Protein AF-A0A959WGA8-F1 (afdb_monomer_lite)

pLDDT: mean 94.77, std 5.95, range [69.62, 98.69]

Sequence (114 aa):
AETLVNLMEPYAGEWIITGPAGSAIGPVDMHLGEICLMLGRDREAATWLERSLDTCEAMGARPYLAHSRMHLALALKRLGDPEPERSEELMSSGRDIAEELEMQMLLNRIKRWS

Radius of gyration: 13.42 Å; chains: 1; bounding box: 32×25×43 Å

Foldseek 3Di:
DVVVLVVLVVQAVHWDFDDPVGDTPAGSLLVNLVVCVVVVVLVSSLVSLVSSCVSCVVVVVLLSNLSSLLSNLLSCVSVVHPCNVSSVCSNVVSVVSCVVVVVVVSVVVSVVSD

Structure (mmCIF, N/CA/C/O backbone):
data_AF-A0A959WGA8-F1
#
_entry.id   AF-A0A959WGA8-F1
#
loop_
_atom_site.group_PDB
_atom_site.id
_atom_site.type_symbol
_atom_site.label_atom_id
_atom_site.label_alt_id
_atom_site.label_comp_id
_atom_site.label_asym_id
_atom_site.label_entity_id
_atom_site.label_seq_id
_atom_site.pdbx_PDB_ins_code
_atom_site.Cartn_x
_atom_site.Cartn_y
_atom_site.Cartn_z
_atom_site.occupancy
_atom_site.B_iso_or_equiv
_atom_site.auth_seq_id
_atom_site.auth_comp_id
_atom_site.auth_asym_id
_atom_site.auth_atom_id
_atom_site.pdbx_PDB_model_num
ATOM 1 N N . ALA A 1 1 ? -16.748 5.433 -8.082 1.00 77.38 1 ALA A N 1
ATOM 2 C CA . ALA A 1 1 ? -15.597 4.678 -7.545 1.00 77.38 1 ALA A CA 1
ATOM 3 C C . ALA A 1 1 ? -15.928 3.193 -7.380 1.00 77.38 1 ALA A C 1
ATOM 5 O O . ALA A 1 1 ? -15.118 2.386 -7.798 1.00 77.38 1 ALA A O 1
ATOM 6 N N . GLU A 1 2 ? -17.118 2.809 -6.904 1.00 87.62 2 GLU A N 1
ATOM 7 C CA . GLU A 1 2 ? -17.523 1.387 -6.829 1.00 87.62 2 GLU A CA 1
ATOM 8 C C . GLU A 1 2 ? -17.433 0.633 -8.164 1.00 87.62 2 GLU A C 1
ATOM 10 O O . GLU A 1 2 ? -16.846 -0.440 -8.221 1.00 87.62 2 GLU A O 1
ATOM 15 N N . THR A 1 3 ? -17.917 1.221 -9.264 1.00 94.25 3 THR A N 1
ATOM 16 C CA . THR A 1 3 ? -17.798 0.618 -10.605 1.00 94.25 3 THR A CA 1
ATOM 17 C C . THR A 1 3 ? -16.348 0.315 -10.989 1.00 94.25 3 THR A C 1
ATOM 19 O O . THR A 1 3 ? -16.097 -0.660 -11.687 1.00 94.25 3 THR A O 1
ATOM 22 N N . LEU A 1 4 ? -15.392 1.130 -10.530 1.00 92.31 4 LEU A N 1
ATOM 23 C CA . LEU A 1 4 ? -13.976 0.940 -10.841 1.00 92.31 4 LEU A CA 1
ATOM 24 C C . LEU A 1 4 ? -13.410 -0.300 -10.139 1.00 92.31 4 LEU A C 1
ATOM 26 O O . LEU A 1 4 ? -12.637 -1.019 -10.755 1.00 92.31 4 LEU A O 1
ATOM 30 N N . VAL A 1 5 ? -13.848 -0.588 -8.908 1.00 94.81 5 VAL A N 1
ATOM 31 C CA . VAL A 1 5 ? -13.462 -1.813 -8.186 1.00 94.81 5 VAL A CA 1
ATOM 32 C C . VAL A 1 5 ? -13.876 -3.044 -8.992 1.00 94.81 5 VAL A C 1
ATOM 34 O O . VAL A 1 5 ? -13.023 -3.837 -9.373 1.00 94.81 5 VAL A O 1
ATOM 37 N N . ASN A 1 6 ? -15.151 -3.130 -9.381 1.00 95.31 6 ASN A N 1
ATOM 38 C CA . ASN A 1 6 ? -15.672 -4.277 -10.136 1.00 95.31 6 ASN A CA 1
ATOM 39 C C . ASN A 1 6 ? -14.990 -4.460 -11.503 1.00 95.31 6 ASN A C 1
ATOM 41 O O . ASN A 1 6 ? -14.869 -5.578 -11.993 1.00 95.31 6 ASN A O 1
ATOM 45 N N . LEU A 1 7 ? -14.571 -3.365 -12.145 1.00 96.50 7 LEU A N 1
ATOM 46 C CA . LEU A 1 7 ? -13.864 -3.421 -13.427 1.00 96.50 7 LEU A CA 1
ATOM 47 C C . LEU A 1 7 ? -12.400 -3.853 -13.281 1.00 96.50 7 LEU A C 1
ATOM 49 O O . LEU A 1 7 ? -11.838 -4.388 -14.234 1.00 96.50 7 LEU A O 1
ATOM 53 N N . MET A 1 8 ? -11.783 -3.605 -12.125 1.00 96.94 8 MET A N 1
ATOM 54 C CA . MET A 1 8 ? -10.377 -3.918 -11.863 1.00 96.94 8 MET A CA 1
ATOM 55 C C . MET A 1 8 ? -10.182 -5.292 -11.218 1.00 96.94 8 MET A C 1
ATOM 57 O O . MET A 1 8 ? -9.163 -5.923 -11.474 1.00 96.94 8 MET A O 1
ATOM 61 N N . GLU A 1 9 ? -11.150 -5.783 -10.441 1.00 95.69 9 GLU A N 1
ATOM 62 C CA . GLU A 1 9 ? -11.098 -7.095 -9.775 1.00 95.69 9 GLU A CA 1
ATOM 63 C C . GLU A 1 9 ? -10.704 -8.272 -10.689 1.00 95.69 9 GLU A C 1
ATOM 65 O O . GLU A 1 9 ? -9.879 -9.081 -10.260 1.00 95.69 9 GLU A O 1
ATOM 70 N N . PRO A 1 10 ? -11.189 -8.384 -11.947 1.00 97.88 10 PRO A N 1
ATOM 71 C CA . PRO A 1 10 ? -10.770 -9.458 -12.852 1.00 97.88 10 PRO A CA 1
ATOM 72 C C . PRO A 1 10 ? -9.273 -9.466 -13.191 1.00 97.88 10 PRO A C 1
ATOM 74 O O . PRO A 1 10 ? -8.784 -10.461 -13.717 1.00 97.88 10 PRO A O 1
ATOM 77 N N . TYR A 1 11 ? -8.564 -8.370 -12.915 1.00 97.12 11 TYR A N 1
ATOM 78 C CA . TYR A 1 11 ? -7.132 -8.198 -13.159 1.00 97.12 11 TYR A CA 1
ATOM 79 C C . TYR A 1 11 ? -6.310 -8.221 -11.861 1.00 97.12 11 TYR A C 1
ATOM 81 O O . TYR A 1 11 ? -5.155 -7.803 -11.860 1.00 97.12 11 TYR A O 1
ATOM 89 N N . ALA A 1 12 ? -6.884 -8.663 -10.739 1.00 96.50 12 ALA A N 1
ATOM 90 C CA . ALA A 1 12 ? -6.123 -8.869 -9.509 1.00 96.50 12 ALA A CA 1
ATOM 91 C C . ALA A 1 12 ? -4.917 -9.798 -9.745 1.00 96.50 12 ALA A C 1
ATOM 93 O O . ALA A 1 12 ? -5.028 -10.801 -10.450 1.00 96.50 12 ALA A O 1
ATOM 94 N N . GLY A 1 13 ? -3.770 -9.468 -9.149 1.00 95.56 13 GLY A N 1
ATOM 95 C CA . GLY A 1 13 ? -2.487 -10.133 -9.382 1.00 95.56 13 GLY A CA 1
ATOM 96 C C . GLY A 1 13 ? -1.711 -9.625 -10.603 1.00 95.56 13 GLY A C 1
ATOM 97 O O . GLY A 1 13 ? -0.526 -9.931 -10.732 1.00 95.56 13 GLY A O 1
ATOM 98 N N . GLU A 1 14 ? -2.327 -8.827 -11.479 1.00 96.81 14 GLU A N 1
ATOM 99 C CA . GLU A 1 14 ? -1.662 -8.261 -12.656 1.00 96.81 14 GLU A CA 1
ATOM 100 C C . GLU A 1 14 ? -1.005 -6.904 -12.365 1.00 96.81 14 GLU A C 1
ATOM 102 O O . GLU A 1 14 ? -1.331 -6.195 -11.408 1.00 96.81 14 GLU A O 1
ATOM 107 N N . TRP A 1 15 ? -0.090 -6.501 -13.247 1.00 96.38 15 TRP A N 1
ATOM 108 C CA . TRP A 1 15 ? 0.553 -5.187 -13.216 1.00 96.38 15 TRP A CA 1
ATOM 109 C C . TRP A 1 15 ? -0.070 -4.235 -14.234 1.00 96.38 15 TRP A C 1
ATOM 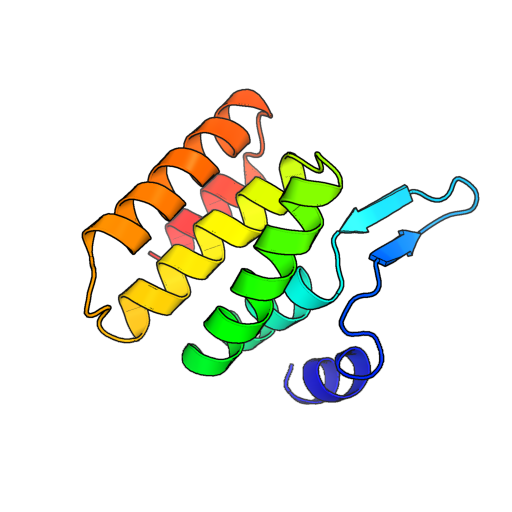111 O O . TRP A 1 15 ? -0.266 -4.588 -15.397 1.00 96.38 15 TRP A O 1
ATOM 121 N N . ILE A 1 16 ? -0.328 -2.987 -13.828 1.00 95.12 16 ILE A N 1
ATOM 122 C CA . ILE A 1 16 ? -0.786 -1.955 -14.762 1.00 95.12 16 ILE A CA 1
ATOM 123 C C . ILE A 1 16 ? 0.414 -1.458 -15.562 1.00 95.12 16 ILE A C 1
ATOM 125 O O . ILE A 1 16 ? 1.288 -0.783 -15.020 1.00 95.12 16 ILE A O 1
ATOM 129 N N . ILE A 1 17 ? 0.432 -1.760 -16.859 1.00 93.38 17 ILE A N 1
ATOM 130 C CA . ILE A 1 17 ? 1.485 -1.355 -17.793 1.00 93.38 17 ILE A CA 1
ATOM 131 C C . ILE A 1 17 ? 0.978 -0.241 -18.708 1.00 93.38 17 ILE A C 1
ATOM 133 O O . ILE A 1 17 ? -0.121 -0.313 -19.257 1.00 93.38 17 ILE A O 1
ATOM 137 N N . THR A 1 18 ? 1.793 0.793 -18.902 1.00 88.50 18 THR A N 1
ATOM 138 C CA . THR A 1 18 ? 1.473 1.944 -19.748 1.00 88.50 18 THR A CA 1
ATOM 139 C C . THR A 1 18 ? 2.594 2.280 -20.721 1.00 88.50 18 THR A C 1
ATOM 141 O O . THR A 1 18 ? 3.782 2.123 -20.435 1.00 88.50 18 THR A O 1
ATOM 144 N N . GLY A 1 19 ? 2.189 2.787 -21.886 1.00 80.44 19 GLY A N 1
ATOM 145 C CA . GLY A 1 19 ? 3.094 3.268 -22.921 1.00 80.44 19 GLY A CA 1
ATOM 146 C C . GLY A 1 19 ? 3.862 2.160 -23.661 1.00 80.44 19 GLY A C 1
ATOM 147 O O . GLY A 1 19 ? 3.920 1.010 -23.227 1.00 80.44 19 GLY A O 1
ATOM 148 N N . PRO A 1 20 ? 4.484 2.506 -24.799 1.00 73.62 20 PRO A N 1
ATOM 149 C CA . PRO A 1 20 ? 5.179 1.543 -25.655 1.00 73.62 20 PRO A CA 1
ATOM 150 C C . PRO A 1 20 ? 6.454 0.952 -25.026 1.00 73.62 20 PRO A C 1
ATOM 152 O O . PRO A 1 20 ? 6.970 -0.037 -25.534 1.00 73.62 20 PRO A O 1
ATOM 155 N N . ALA A 1 21 ? 6.954 1.533 -23.929 1.00 74.50 21 ALA A N 1
ATOM 156 C CA . ALA A 1 21 ? 8.155 1.080 -23.222 1.00 74.50 21 ALA A CA 1
ATOM 157 C C . ALA A 1 21 ? 7.866 0.179 -22.004 1.00 74.50 21 ALA A C 1
ATOM 159 O O . ALA A 1 21 ? 8.795 -0.186 -21.290 1.00 74.50 21 ALA A O 1
ATOM 160 N N . GLY A 1 22 ? 6.601 -0.171 -21.743 1.00 77.56 22 GLY A N 1
ATOM 161 C CA . GLY A 1 22 ? 6.253 -1.070 -20.642 1.00 77.56 22 GLY A CA 1
ATOM 162 C C . GLY A 1 22 ? 6.369 -0.437 -19.251 1.00 77.56 22 GLY A C 1
ATOM 163 O O . GLY A 1 22 ? 6.701 -1.121 -18.287 1.00 77.56 22 GLY A O 1
ATOM 164 N N . SER A 1 23 ? 6.116 0.869 -19.124 1.00 85.12 23 SER A N 1
ATOM 165 C CA . SER A 1 23 ? 6.186 1.560 -17.835 1.00 85.12 23 SER A CA 1
ATOM 166 C C . SER A 1 23 ? 5.056 1.098 -16.919 1.00 85.12 23 SER A C 1
ATOM 168 O O . SER A 1 23 ? 3.883 1.374 -17.175 1.00 85.12 23 SER A O 1
ATOM 170 N N . ALA A 1 24 ? 5.408 0.401 -15.843 1.00 90.12 24 ALA A N 1
ATOM 171 C CA . ALA A 1 24 ? 4.447 -0.033 -14.842 1.00 90.12 24 ALA A CA 1
ATOM 172 C C . ALA A 1 24 ? 4.019 1.128 -13.934 1.00 90.12 24 ALA A C 1
ATOM 174 O O . ALA A 1 24 ? 4.862 1.939 -13.555 1.00 90.12 24 ALA A O 1
ATOM 175 N N . ILE A 1 25 ? 2.743 1.158 -13.534 1.00 92.75 25 ILE A N 1
ATOM 176 C CA . ILE A 1 25 ? 2.176 2.084 -12.529 1.00 92.75 25 ILE A CA 1
ATOM 177 C C . ILE A 1 25 ? 1.734 1.306 -11.268 1.00 92.75 25 ILE A C 1
ATOM 179 O O . ILE A 1 25 ? 0.834 1.711 -10.537 1.00 92.75 25 ILE A O 1
ATOM 183 N N . GLY A 1 26 ? 2.366 0.161 -11.009 1.00 95.56 26 GLY A N 1
ATOM 184 C CA . GLY A 1 26 ? 2.104 -0.685 -9.843 1.00 95.56 26 GLY A CA 1
ATOM 185 C C . GLY A 1 26 ? 1.112 -1.823 -10.104 1.00 95.56 26 GLY A C 1
ATOM 186 O O . GLY A 1 26 ? 0.509 -1.891 -11.183 1.00 95.56 26 GLY A O 1
ATOM 187 N N . PRO A 1 27 ? 0.966 -2.739 -9.134 1.00 97.69 27 PRO A N 1
ATOM 188 C CA . PRO A 1 27 ? 0.046 -3.863 -9.239 1.00 97.69 27 PRO A CA 1
ATOM 189 C C . PRO A 1 27 ? -1.405 -3.393 -9.110 1.00 97.69 27 PRO A C 1
ATOM 191 O O . PRO A 1 27 ? -1.702 -2.403 -8.435 1.00 97.69 27 PRO A O 1
ATOM 194 N N . VAL A 1 28 ? -2.324 -4.115 -9.745 1.00 98.12 28 VAL A N 1
ATOM 195 C CA . VAL A 1 28 ? -3.765 -3.834 -9.684 1.00 98.12 28 VAL A CA 1
ATOM 196 C C . VAL A 1 28 ? -4.272 -3.871 -8.239 1.00 98.12 28 VAL A C 1
ATOM 198 O O . VAL A 1 28 ? -5.065 -3.010 -7.855 1.00 98.12 28 VAL A O 1
ATOM 201 N N . ASP A 1 29 ? -3.759 -4.789 -7.416 1.00 98.50 29 ASP A N 1
ATOM 202 C CA . ASP A 1 29 ? -4.118 -4.927 -6.001 1.00 98.50 29 ASP A CA 1
ATOM 203 C C . ASP A 1 29 ? -3.829 -3.654 -5.184 1.00 98.50 29 ASP A C 1
ATOM 205 O O . ASP A 1 29 ? -4.633 -3.274 -4.333 1.00 98.50 29 ASP A O 1
ATOM 209 N N . MET A 1 30 ? -2.745 -2.925 -5.488 1.00 98.44 30 MET A N 1
ATOM 210 C CA . MET A 1 30 ? -2.446 -1.637 -4.843 1.00 98.44 30 MET A CA 1
ATOM 211 C C . MET A 1 30 ? -3.585 -0.641 -5.071 1.00 98.44 30 MET A C 1
ATOM 213 O O . MET A 1 30 ? -4.092 -0.026 -4.134 1.00 98.44 30 MET A O 1
ATOM 217 N N . HIS A 1 31 ? -4.008 -0.499 -6.330 1.00 97.69 31 HIS A N 1
ATOM 218 C CA . HIS A 1 31 ? -5.047 0.450 -6.727 1.00 97.69 31 HIS A CA 1
ATOM 219 C C . HIS A 1 31 ? -6.422 0.039 -6.202 1.00 97.69 31 HIS A C 1
ATOM 221 O O . HIS A 1 31 ? -7.158 0.894 -5.714 1.00 97.69 31 HIS A O 1
ATOM 227 N N . LEU A 1 32 ? -6.757 -1.257 -6.239 1.00 98.44 32 LEU A N 1
ATOM 228 C CA . LEU A 1 32 ? -7.965 -1.794 -5.602 1.00 98.44 32 LEU A CA 1
ATOM 229 C C . LEU A 1 32 ? -7.997 -1.440 -4.110 1.00 98.44 32 LEU A C 1
ATOM 231 O O . LEU A 1 32 ? -9.006 -0.941 -3.613 1.00 98.44 32 LEU A O 1
ATOM 235 N N . GLY A 1 33 ? -6.868 -1.613 -3.421 1.00 98.06 33 GLY A N 1
ATOM 236 C CA . GLY A 1 33 ? -6.676 -1.217 -2.032 1.00 98.06 33 GLY A CA 1
ATOM 237 C C . GLY A 1 33 ? -6.929 0.268 -1.769 1.00 98.06 33 GLY A C 1
ATOM 238 O O . GLY A 1 33 ? -7.741 0.626 -0.914 1.00 98.06 33 GLY A O 1
ATOM 239 N N . GLU A 1 34 ? -6.275 1.142 -2.537 1.00 96.94 34 GLU A N 1
ATOM 240 C CA . GLU A 1 34 ? -6.436 2.597 -2.431 1.00 96.94 34 GLU A CA 1
ATOM 241 C C . GLU A 1 34 ? -7.883 3.044 -2.706 1.00 96.94 34 GLU A C 1
ATOM 243 O O . GLU A 1 34 ? -8.420 3.901 -1.999 1.00 96.94 34 GLU A O 1
ATOM 248 N N . ILE A 1 35 ? -8.551 2.449 -3.700 1.00 97.06 35 ILE A N 1
ATOM 249 C CA . ILE A 1 35 ? -9.951 2.758 -4.021 1.00 97.06 35 ILE A CA 1
ATOM 250 C C . ILE A 1 35 ? -10.882 2.286 -2.902 1.00 97.06 35 ILE A C 1
ATOM 252 O O . ILE A 1 35 ? -11.774 3.036 -2.501 1.00 97.06 35 ILE A O 1
ATOM 256 N N . CYS A 1 36 ? -10.669 1.086 -2.361 1.00 97.69 36 CYS A N 1
ATOM 257 C CA . CYS A 1 36 ? -11.442 0.581 -1.230 1.00 97.69 36 CYS A CA 1
ATOM 258 C C . CYS A 1 36 ? -11.274 1.463 0.019 1.00 97.69 36 CYS A C 1
ATOM 260 O O . CYS A 1 36 ? -12.274 1.759 0.672 1.00 97.69 36 CYS A O 1
ATOM 262 N N . LEU A 1 37 ? -10.070 1.979 0.300 1.00 95.75 37 LEU A N 1
ATOM 263 C CA . LEU A 1 37 ? -9.842 2.963 1.372 1.00 95.75 37 LEU A CA 1
ATOM 264 C C . LEU A 1 37 ? -10.624 4.261 1.164 1.00 95.75 37 LEU A C 1
ATOM 266 O O . LEU A 1 37 ? -11.184 4.807 2.118 1.00 95.75 37 LEU A O 1
ATOM 270 N N . MET A 1 38 ? -10.670 4.768 -0.072 1.00 94.69 38 MET A N 1
ATOM 271 C CA . MET A 1 38 ? -11.463 5.958 -0.400 1.00 94.69 38 MET A CA 1
ATOM 272 C C . MET A 1 38 ? -12.967 5.721 -0.221 1.00 94.69 38 MET A C 1
ATOM 274 O O . MET A 1 38 ? -13.697 6.654 0.102 1.00 94.69 38 MET A O 1
ATOM 278 N N . LEU A 1 39 ? -13.426 4.485 -0.423 1.00 95.69 39 LEU A N 1
ATOM 279 C CA . LEU A 1 39 ? -14.819 4.073 -0.249 1.00 95.69 39 LEU A CA 1
ATOM 280 C C . LEU A 1 39 ? -15.179 3.705 1.203 1.00 95.69 39 LEU A C 1
ATOM 282 O O . LEU A 1 39 ? -16.338 3.398 1.466 1.00 95.69 39 LEU A O 1
ATOM 286 N N . GLY A 1 40 ? -14.218 3.696 2.134 1.00 95.62 40 GLY A N 1
ATOM 287 C CA . GLY A 1 40 ? -14.430 3.226 3.511 1.00 95.62 40 GLY A CA 1
ATOM 288 C C . GLY A 1 40 ? -14.602 1.706 3.635 1.00 95.62 40 GLY A C 1
ATOM 289 O O . GLY A 1 40 ? -15.065 1.209 4.658 1.00 95.62 40 GLY A O 1
ATOM 290 N N . ARG A 1 41 ? -14.232 0.939 2.602 1.00 96.81 41 ARG A N 1
ATOM 291 C CA . ARG A 1 41 ? -14.234 -0.535 2.594 1.00 96.81 41 ARG A CA 1
ATOM 292 C C . ARG A 1 41 ? -12.927 -1.055 3.196 1.00 96.81 41 ARG A C 1
ATOM 294 O O . ARG A 1 41 ? -12.186 -1.793 2.551 1.00 96.81 41 ARG A O 1
ATOM 301 N N . ASP A 1 42 ? -12.619 -0.640 4.424 1.00 96.94 42 ASP A N 1
ATOM 302 C CA . ASP A 1 42 ? -11.273 -0.771 5.004 1.00 96.94 42 ASP A CA 1
ATOM 303 C C . ASP A 1 42 ? -10.801 -2.237 5.123 1.00 96.94 42 ASP A C 1
ATOM 305 O O . ASP A 1 42 ? -9.630 -2.535 4.902 1.00 96.94 42 ASP A O 1
ATOM 309 N N . ARG A 1 43 ? -11.711 -3.192 5.371 1.00 97.69 43 ARG A N 1
ATOM 310 C CA . ARG A 1 43 ? -11.377 -4.634 5.406 1.00 97.69 43 ARG A CA 1
ATOM 311 C C . ARG A 1 43 ? -10.947 -5.173 4.044 1.00 97.69 43 ARG A C 1
ATOM 313 O O . ARG A 1 43 ? -10.007 -5.961 3.946 1.00 97.69 43 ARG A O 1
ATOM 320 N N . GLU A 1 44 ? -11.652 -4.768 2.997 1.00 98.00 44 GLU A N 1
ATOM 321 C CA . GLU A 1 44 ? -11.322 -5.179 1.635 1.00 98.00 44 GLU A CA 1
ATOM 322 C C . GLU A 1 44 ? -10.048 -4.489 1.169 1.00 98.00 44 GLU A C 1
ATOM 324 O O . GLU A 1 44 ? -9.193 -5.134 0.572 1.00 98.00 44 GLU A O 1
ATOM 329 N N . ALA A 1 45 ? -9.874 -3.213 1.523 1.00 98.25 45 ALA A N 1
ATOM 330 C CA . ALA A 1 45 ? -8.625 -2.510 1.292 1.00 98.25 45 ALA A CA 1
ATOM 331 C C . ALA A 1 45 ? -7.431 -3.247 1.900 1.00 98.25 45 ALA A C 1
ATOM 333 O O . ALA A 1 45 ? -6.461 -3.487 1.190 1.00 98.25 45 ALA A O 1
ATOM 334 N N . ALA A 1 46 ? -7.518 -3.650 3.172 1.00 97.94 46 ALA A N 1
ATOM 335 C CA . ALA A 1 46 ? -6.453 -4.409 3.816 1.00 97.94 46 ALA A CA 1
ATOM 336 C C . ALA A 1 46 ? -6.133 -5.693 3.034 1.00 97.94 46 ALA A C 1
ATOM 338 O O . ALA A 1 46 ? -4.977 -5.949 2.725 1.00 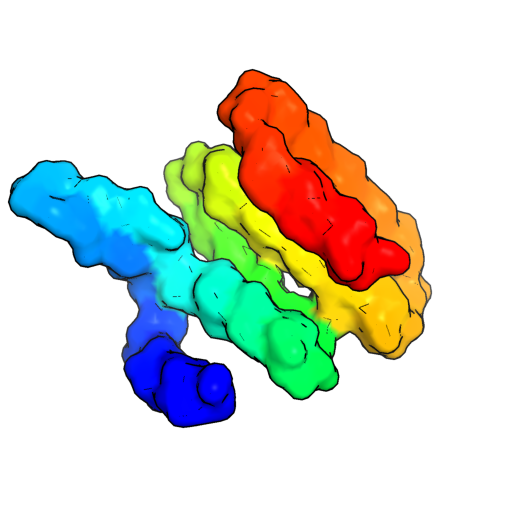97.94 46 ALA A O 1
ATOM 339 N N . THR A 1 47 ? -7.155 -6.442 2.608 1.00 98.12 47 THR A N 1
ATOM 340 C CA . THR A 1 47 ? -6.966 -7.684 1.836 1.00 98.12 47 THR A CA 1
ATOM 341 C C . THR A 1 47 ? -6.223 -7.450 0.516 1.00 98.12 47 THR A C 1
ATOM 343 O O . THR A 1 47 ? -5.314 -8.207 0.176 1.00 98.12 47 THR A O 1
ATOM 346 N N . TRP A 1 48 ? -6.588 -6.408 -0.234 1.00 98.62 48 TRP A N 1
ATOM 347 C CA . TRP A 1 48 ? -5.909 -6.065 -1.486 1.00 98.62 48 TRP A CA 1
ATOM 348 C C . TRP A 1 48 ? -4.480 -5.563 -1.250 1.00 98.62 48 TRP A C 1
ATOM 350 O O . TRP A 1 48 ? -3.557 -5.934 -1.971 1.00 98.62 48 TRP A O 1
ATOM 360 N N . LEU A 1 49 ? -4.265 -4.760 -0.209 1.00 98.62 49 LEU A N 1
ATOM 361 C CA . LEU A 1 49 ? -2.957 -4.170 0.077 1.00 98.62 49 LEU A CA 1
ATOM 362 C C . LEU A 1 49 ? -1.943 -5.194 0.596 1.00 98.62 49 LEU A C 1
ATOM 364 O O . LEU A 1 49 ? -0.769 -5.055 0.273 1.00 98.62 49 LEU A O 1
ATOM 368 N N . GLU A 1 50 ? -2.380 -6.237 1.307 1.00 98.44 50 GLU A N 1
ATOM 369 C CA . GLU A 1 50 ? -1.533 -7.388 1.671 1.00 98.44 50 GLU A CA 1
ATOM 370 C C . GLU A 1 50 ? -0.997 -8.098 0.419 1.00 98.44 50 GLU A C 1
ATOM 372 O O . GLU A 1 50 ? 0.207 -8.278 0.265 1.00 98.44 50 GLU A O 1
ATOM 377 N N . ARG A 1 51 ? -1.873 -8.398 -0.552 1.00 98.50 51 ARG A N 1
ATOM 378 C CA . ARG A 1 51 ? -1.473 -9.018 -1.832 1.00 98.50 51 ARG A CA 1
ATOM 379 C C . ARG A 1 51 ? -0.511 -8.141 -2.630 1.00 98.50 51 ARG A C 1
ATOM 381 O O . ARG A 1 51 ? 0.430 -8.627 -3.263 1.00 98.50 51 ARG A O 1
ATOM 388 N N . SER A 1 52 ? -0.760 -6.833 -2.607 1.00 98.69 52 SER A N 1
ATOM 389 C CA . SER A 1 52 ? 0.119 -5.850 -3.232 1.00 98.69 52 SER A CA 1
ATOM 390 C C . SER A 1 52 ? 1.502 -5.830 -2.578 1.00 98.69 52 SER A C 1
ATOM 392 O O . SER A 1 52 ? 2.505 -5.737 -3.284 1.00 98.69 52 SER A O 1
ATOM 394 N N . LEU A 1 53 ? 1.560 -5.949 -1.249 1.00 98.38 53 LEU A N 1
ATOM 395 C CA . LEU A 1 53 ? 2.793 -6.033 -0.470 1.00 98.38 53 LEU A CA 1
ATOM 396 C C . LEU A 1 53 ? 3.644 -7.221 -0.923 1.00 98.38 53 LEU A C 1
ATOM 398 O O . LEU A 1 53 ? 4.769 -7.004 -1.374 1.00 98.38 53 LEU A O 1
ATOM 402 N N . ASP A 1 54 ? 3.064 -8.425 -0.925 1.00 97.94 54 ASP A N 1
ATOM 403 C CA . ASP A 1 54 ? 3.734 -9.660 -1.355 1.00 97.94 54 ASP A CA 1
ATOM 404 C C . ASP A 1 54 ? 4.337 -9.509 -2.761 1.00 97.94 54 ASP A C 1
ATOM 406 O O . ASP A 1 54 ? 5.505 -9.817 -3.014 1.00 97.94 54 ASP A O 1
ATOM 410 N N . THR A 1 55 ? 3.543 -8.968 -3.687 1.00 97.06 55 THR A N 1
ATOM 411 C CA . THR A 1 55 ? 3.950 -8.802 -5.087 1.00 97.06 55 THR A CA 1
ATOM 412 C C . THR A 1 55 ? 5.037 -7.735 -5.243 1.00 97.06 55 THR A C 1
ATOM 414 O O . THR A 1 55 ? 5.983 -7.913 -6.014 1.00 97.06 55 THR A O 1
ATOM 417 N N . CYS A 1 56 ? 4.942 -6.621 -4.513 1.00 98.06 56 CYS A N 1
ATOM 418 C CA . CYS A 1 56 ? 5.940 -5.554 -4.568 1.00 98.06 56 CYS A CA 1
ATOM 419 C C . CYS A 1 56 ? 7.272 -5.978 -3.942 1.00 98.06 56 CYS A C 1
ATOM 421 O O . CYS A 1 56 ? 8.322 -5.595 -4.462 1.00 98.06 56 CYS A O 1
ATOM 423 N N . GLU A 1 57 ? 7.250 -6.767 -2.866 1.00 97.31 57 GLU A N 1
ATOM 424 C CA . GLU A 1 57 ? 8.458 -7.318 -2.248 1.00 97.31 57 GLU A CA 1
ATOM 425 C C . GLU A 1 57 ? 9.145 -8.318 -3.177 1.00 97.31 57 GLU A C 1
ATOM 427 O O . GLU A 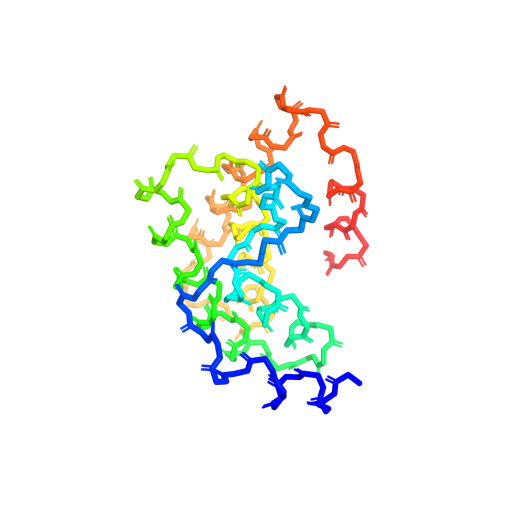1 57 ? 10.338 -8.169 -3.450 1.00 97.31 57 GLU A O 1
ATOM 432 N N . ALA A 1 58 ? 8.388 -9.257 -3.754 1.00 97.12 58 ALA A N 1
ATOM 433 C CA . ALA A 1 58 ? 8.918 -10.234 -4.705 1.00 97.12 58 ALA A CA 1
ATOM 434 C C . ALA A 1 58 ? 9.578 -9.574 -5.931 1.00 97.12 58 ALA A C 1
ATOM 436 O O . ALA A 1 58 ? 10.602 -10.045 -6.423 1.00 97.12 58 ALA A O 1
ATOM 437 N N . MET A 1 59 ? 9.013 -8.460 -6.405 1.00 95.56 59 MET A N 1
ATOM 438 C CA . MET A 1 59 ? 9.513 -7.716 -7.566 1.00 95.56 59 MET A CA 1
ATOM 439 C C . MET A 1 59 ? 10.589 -6.673 -7.223 1.00 95.56 59 MET A C 1
ATOM 441 O O . MET A 1 59 ? 11.121 -6.031 -8.130 1.00 95.56 59 MET A O 1
ATOM 445 N N . GLY A 1 60 ? 10.894 -6.446 -5.940 1.00 96.88 60 GLY A N 1
ATOM 446 C CA . GLY A 1 60 ? 11.780 -5.358 -5.509 1.00 96.88 60 GLY A CA 1
ATOM 447 C C . GLY A 1 60 ? 11.255 -3.962 -5.876 1.00 96.88 60 GLY A C 1
ATOM 448 O O . GLY A 1 60 ? 12.028 -3.018 -6.057 1.00 96.88 60 GLY A O 1
ATOM 449 N N . ALA A 1 61 ? 9.938 -3.808 -6.016 1.00 97.00 61 ALA A N 1
ATOM 450 C CA . ALA A 1 61 ? 9.295 -2.617 -6.556 1.00 97.00 61 ALA A CA 1
ATOM 451 C C . ALA A 1 61 ? 9.064 -1.548 -5.476 1.00 97.00 61 ALA A C 1
ATOM 453 O O . ALA A 1 61 ? 7.936 -1.249 -5.077 1.00 97.00 61 ALA A O 1
ATOM 454 N N . ARG A 1 62 ? 10.166 -0.961 -5.000 1.00 97.81 62 ARG A N 1
ATOM 455 C CA . ARG A 1 62 ? 10.213 -0.069 -3.826 1.00 97.81 62 ARG A CA 1
ATOM 456 C C . ARG A 1 62 ? 9.155 1.052 -3.802 1.00 97.81 62 ARG A C 1
ATOM 458 O O . ARG A 1 62 ? 8.530 1.208 -2.755 1.00 97.81 62 ARG A O 1
ATOM 465 N N . PRO A 1 63 ? 8.881 1.801 -4.893 1.00 97.50 63 PRO A N 1
ATOM 466 C CA . PRO A 1 63 ? 7.861 2.853 -4.848 1.00 97.50 63 PRO A CA 1
ATOM 467 C C . PRO A 1 63 ? 6.464 2.308 -4.515 1.00 97.50 63 PRO A C 1
ATOM 469 O O . PRO A 1 63 ? 5.749 2.870 -3.690 1.00 97.50 63 PRO A O 1
ATOM 472 N N . TYR A 1 64 ? 6.081 1.178 -5.111 1.00 98.19 64 TYR A N 1
ATOM 473 C CA . TYR A 1 64 ? 4.764 0.566 -4.901 1.00 98.19 64 TYR A CA 1
ATOM 474 C C . TYR A 1 64 ? 4.677 -0.178 -3.567 1.00 98.19 64 TYR A C 1
ATOM 476 O O . TYR A 1 64 ? 3.608 -0.240 -2.955 1.00 98.19 64 TYR A O 1
ATOM 484 N N . LEU A 1 65 ? 5.816 -0.651 -3.056 1.00 98.56 65 LEU A N 1
ATOM 485 C CA . LEU A 1 65 ? 5.928 -1.161 -1.694 1.00 98.56 65 LEU A CA 1
ATOM 486 C C . LEU A 1 65 ? 5.610 -0.070 -0.659 1.00 98.56 65 LEU A C 1
ATOM 488 O O . LEU A 1 65 ? 4.831 -0.313 0.260 1.00 98.56 65 LEU A O 1
ATOM 492 N N . ALA A 1 66 ? 6.139 1.147 -0.841 1.00 98.56 66 ALA A N 1
ATOM 493 C CA . ALA A 1 66 ? 5.832 2.284 0.030 1.00 98.56 66 ALA A CA 1
ATOM 494 C C . ALA A 1 66 ? 4.333 2.617 0.028 1.00 98.56 66 ALA A C 1
ATOM 496 O O . ALA A 1 66 ? 3.725 2.746 1.092 1.00 98.56 66 ALA A O 1
ATOM 497 N N . HIS A 1 67 ? 3.718 2.677 -1.160 1.00 98.25 67 HIS A N 1
ATOM 498 C CA . HIS A 1 67 ? 2.267 2.838 -1.292 1.00 98.25 67 HIS A CA 1
ATOM 499 C C . HIS A 1 67 ? 1.507 1.752 -0.524 1.00 98.25 67 HIS A C 1
ATOM 501 O O . HIS A 1 67 ? 0.649 2.078 0.295 1.00 98.25 67 HIS A O 1
ATOM 507 N N . SER A 1 68 ? 1.828 0.480 -0.764 1.00 98.50 68 SER A N 1
ATOM 508 C CA . SER A 1 68 ? 1.103 -0.656 -0.185 1.00 98.50 68 SER A CA 1
ATOM 509 C C . SER A 1 68 ? 1.176 -0.658 1.341 1.00 98.50 68 SER A C 1
ATOM 511 O O . SER A 1 68 ? 0.146 -0.756 2.003 1.00 98.50 68 SER A O 1
ATOM 513 N N . ARG A 1 69 ? 2.372 -0.448 1.907 1.00 98.62 69 ARG A N 1
ATOM 514 C CA . ARG A 1 69 ? 2.595 -0.419 3.360 1.00 98.62 69 ARG A CA 1
ATOM 515 C C . ARG A 1 69 ? 1.846 0.719 4.049 1.00 98.62 69 ARG A C 1
ATOM 517 O O . ARG A 1 69 ? 1.111 0.482 5.005 1.00 98.62 69 ARG A O 1
ATOM 524 N N . MET A 1 70 ? 1.984 1.949 3.550 1.00 98.56 70 MET A N 1
ATOM 525 C CA . MET A 1 70 ? 1.365 3.115 4.194 1.00 98.56 70 MET A CA 1
ATOM 526 C C . MET A 1 70 ? -0.165 3.072 4.106 1.00 98.56 70 MET A C 1
ATOM 528 O O . MET A 1 70 ? -0.850 3.440 5.059 1.00 98.56 70 MET A O 1
ATOM 532 N N . HIS A 1 71 ? -0.720 2.604 2.986 1.00 98.31 71 HIS A N 1
ATOM 533 C CA . HIS A 1 71 ? -2.164 2.437 2.856 1.00 98.31 71 HIS A CA 1
ATOM 534 C C . HIS A 1 71 ? -2.682 1.256 3.691 1.00 98.31 71 HIS A C 1
ATOM 536 O O . HIS A 1 71 ? -3.743 1.385 4.300 1.00 98.31 71 HIS A O 1
ATOM 542 N N . LEU A 1 72 ? -1.944 0.140 3.789 1.00 98.31 72 LEU A N 1
ATOM 543 C CA . LEU A 1 72 ? -2.344 -0.990 4.635 1.00 98.31 72 LEU A CA 1
ATOM 544 C C . LEU A 1 72 ? -2.404 -0.567 6.103 1.00 98.31 72 LEU A C 1
ATOM 546 O O . LEU A 1 72 ? -3.404 -0.819 6.767 1.00 98.31 72 LEU A O 1
ATOM 550 N N . ALA A 1 73 ? -1.393 0.159 6.579 1.00 97.88 73 ALA A N 1
ATOM 551 C CA . ALA A 1 73 ? -1.395 0.734 7.921 1.00 97.88 73 ALA A CA 1
ATOM 552 C C . ALA A 1 73 ? -2.630 1.620 8.177 1.00 97.88 73 ALA A C 1
ATOM 554 O O . ALA A 1 73 ? -3.276 1.513 9.216 1.00 97.88 73 ALA A O 1
ATOM 555 N N . LEU A 1 74 ? -3.027 2.464 7.215 1.00 97.00 74 LEU A N 1
ATOM 556 C CA . LEU A 1 74 ? -4.260 3.251 7.346 1.00 97.00 74 LEU A CA 1
ATOM 557 C C . LEU A 1 74 ? -5.515 2.370 7.428 1.00 97.00 74 LEU A C 1
ATOM 559 O O . LEU A 1 74 ? -6.397 2.655 8.240 1.00 97.00 74 LEU A O 1
ATOM 563 N N . ALA A 1 75 ? -5.601 1.319 6.607 1.00 97.12 75 ALA A N 1
ATOM 564 C CA . ALA A 1 75 ? -6.727 0.386 6.614 1.00 97.12 75 ALA A CA 1
ATOM 565 C C . ALA A 1 75 ? -6.845 -0.333 7.965 1.00 97.12 75 ALA A C 1
ATOM 567 O O . ALA A 1 75 ? -7.917 -0.343 8.571 1.00 97.12 75 ALA A O 1
ATOM 568 N N . LEU A 1 76 ? -5.731 -0.871 8.467 1.00 96.69 76 LEU A N 1
ATOM 569 C CA . LEU A 1 76 ? -5.662 -1.559 9.755 1.00 96.69 76 LEU A CA 1
ATOM 570 C C . LEU A 1 76 ? -6.040 -0.621 10.907 1.00 96.69 76 LEU A C 1
ATOM 572 O O . LEU A 1 76 ? -6.928 -0.943 11.700 1.00 96.69 76 LEU A O 1
ATOM 576 N N . LYS A 1 77 ? -5.478 0.594 10.941 1.00 94.94 77 LYS A N 1
ATOM 577 C CA . LYS A 1 77 ? -5.821 1.603 11.953 1.00 94.94 77 LYS A CA 1
ATOM 578 C C . LYS A 1 77 ? -7.324 1.910 11.989 1.00 94.94 77 LYS A C 1
ATOM 580 O O . LYS A 1 77 ? -7.895 2.021 13.072 1.00 94.94 77 LYS A O 1
ATOM 585 N N . ARG A 1 78 ? -7.985 2.036 10.831 1.00 94.50 78 ARG A N 1
ATOM 586 C CA . ARG A 1 78 ? -9.437 2.303 10.752 1.00 94.50 78 ARG A CA 1
ATOM 587 C C . ARG A 1 78 ? -10.298 1.133 11.214 1.00 94.50 78 ARG A C 1
ATOM 589 O O . ARG A 1 78 ? -11.371 1.357 11.767 1.00 94.50 78 ARG A O 1
ATOM 596 N N . LEU A 1 79 ? -9.825 -0.097 11.026 1.00 94.31 79 LEU A N 1
ATOM 597 C CA . LEU A 1 79 ? -10.505 -1.302 11.504 1.00 94.31 79 LEU A CA 1
ATOM 598 C C . LEU A 1 79 ? -10.420 -1.485 13.026 1.00 94.31 79 LEU A C 1
ATOM 600 O O . LEU A 1 79 ? -11.103 -2.361 13.553 1.00 94.31 79 LEU A O 1
ATOM 604 N N . GLY A 1 80 ? -9.624 -0.666 13.723 1.00 90.25 80 GLY A N 1
ATOM 605 C CA . GLY A 1 80 ? -9.323 -0.860 15.139 1.00 90.25 80 GLY A CA 1
ATOM 606 C C . GLY A 1 80 ? -8.376 -2.040 15.337 1.00 90.25 80 GLY A C 1
ATOM 607 O O . GLY A 1 80 ? -8.709 -2.951 16.090 1.00 90.25 80 GLY A O 1
ATOM 608 N N . ASP A 1 81 ? -7.261 -2.025 14.592 1.00 79.06 81 ASP A N 1
ATOM 609 C CA . ASP A 1 81 ? -6.228 -3.068 14.524 1.00 79.06 81 ASP A CA 1
ATOM 610 C C . ASP A 1 81 ? -6.001 -3.793 15.865 1.00 79.06 81 ASP A C 1
ATOM 612 O O . ASP A 1 81 ? -5.668 -3.135 16.856 1.00 79.06 81 ASP A O 1
ATOM 616 N N . PRO A 1 82 ? -6.168 -5.129 15.929 1.00 80.50 82 PRO A N 1
ATOM 617 C CA . PRO A 1 82 ? -5.812 -5.893 17.120 1.00 80.50 82 PRO A CA 1
ATOM 618 C C . PRO A 1 82 ? -4.302 -5.892 17.412 1.00 80.50 82 PRO A C 1
ATOM 620 O O . PRO A 1 82 ? -3.931 -6.175 18.550 1.00 80.50 82 PRO A O 1
ATOM 623 N N . GLU A 1 83 ? -3.452 -5.582 16.424 1.00 89.25 83 GLU A N 1
ATOM 624 C CA . GLU A 1 83 ? -1.984 -5.587 16.522 1.00 89.25 83 GLU A CA 1
ATOM 625 C C . GLU A 1 83 ? -1.397 -4.223 16.101 1.00 89.25 83 GLU A C 1
ATOM 627 O O . GLU A 1 83 ? -0.809 -4.095 15.023 1.00 89.25 83 GLU A O 1
ATOM 632 N N . PRO A 1 84 ? -1.547 -3.169 16.926 1.00 90.56 84 PRO A N 1
ATOM 633 C CA . PRO A 1 84 ? -1.173 -1.801 16.559 1.00 90.56 84 PRO A CA 1
ATOM 634 C C . PRO A 1 84 ? 0.305 -1.648 16.172 1.00 90.56 84 PRO A C 1
ATOM 636 O O . PRO A 1 84 ? 0.620 -0.824 15.309 1.00 90.56 84 PRO A O 1
ATOM 639 N N . GLU A 1 85 ? 1.200 -2.463 16.738 1.00 94.50 85 GLU A N 1
ATOM 640 C CA . GLU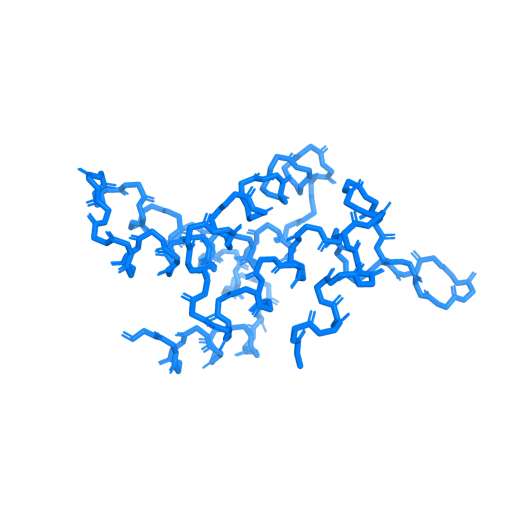 A 1 85 ? 2.624 -2.470 16.396 1.00 94.50 85 GLU A CA 1
ATOM 641 C C . GLU A 1 85 ? 2.849 -2.744 14.902 1.00 94.50 85 GLU A C 1
ATOM 643 O O . GLU A 1 85 ? 3.705 -2.121 14.272 1.00 94.50 85 GLU A O 1
ATOM 648 N N . ARG A 1 86 ? 2.034 -3.621 14.303 1.00 94.62 86 ARG A N 1
ATOM 649 C CA . ARG A 1 86 ? 2.130 -3.970 12.883 1.00 94.62 86 ARG A CA 1
ATOM 650 C C . ARG A 1 86 ? 1.764 -2.784 11.996 1.00 94.62 86 ARG A C 1
ATOM 652 O O . ARG A 1 86 ? 2.484 -2.469 11.047 1.00 94.62 86 ARG A O 1
ATOM 659 N N . SER A 1 87 ? 0.657 -2.106 12.296 1.00 95.69 87 SER A N 1
ATOM 660 C CA . SER A 1 87 ? 0.259 -0.896 11.570 1.00 95.69 87 SER A CA 1
ATOM 661 C C . SER A 1 87 ? 1.312 0.215 11.701 1.00 95.69 87 SER A C 1
ATOM 663 O O . SER A 1 87 ? 1.573 0.935 10.733 1.00 95.69 87 SER A O 1
ATOM 665 N N . GLU A 1 88 ? 1.930 0.378 12.872 1.00 96.44 88 GLU A N 1
ATOM 666 C CA . GLU A 1 88 ? 2.996 1.364 13.085 1.00 96.44 88 GLU A CA 1
ATOM 667 C C . GLU A 1 88 ? 4.261 1.037 12.279 1.00 96.44 88 GLU A C 1
ATOM 669 O O . GLU A 1 88 ? 4.796 1.917 11.598 1.00 96.44 88 GLU A O 1
ATOM 674 N N . GLU A 1 89 ? 4.695 -0.224 12.277 1.00 97.81 89 GLU A N 1
ATOM 675 C CA . GLU A 1 89 ? 5.852 -0.687 11.503 1.00 97.81 89 GLU A CA 1
ATOM 676 C C . GLU A 1 89 ? 5.637 -0.514 9.992 1.00 97.81 89 GLU A C 1
ATOM 678 O O . GLU A 1 89 ? 6.510 -0.003 9.279 1.00 97.81 89 GLU A O 1
ATOM 683 N N . LEU A 1 90 ? 4.452 -0.874 9.493 1.00 98.12 90 LEU A N 1
ATOM 684 C CA . LEU A 1 90 ? 4.068 -0.666 8.097 1.00 98.12 90 LEU A CA 1
ATOM 685 C C . LEU A 1 90 ? 4.102 0.823 7.722 1.00 98.12 90 LEU A C 1
ATOM 687 O O . LEU A 1 90 ? 4.655 1.196 6.685 1.00 98.12 90 LEU A O 1
ATOM 691 N N . MET A 1 91 ? 3.557 1.695 8.575 1.00 97.94 91 MET A N 1
ATOM 692 C CA . MET A 1 91 ? 3.570 3.137 8.329 1.00 97.94 91 MET A CA 1
ATOM 693 C C . MET A 1 91 ? 4.994 3.707 8.335 1.00 97.94 91 MET A C 1
ATOM 695 O O . MET A 1 91 ? 5.329 4.492 7.446 1.00 97.94 91 MET A O 1
ATOM 699 N N . SER A 1 92 ? 5.826 3.325 9.310 1.00 98.31 92 SER A N 1
ATOM 700 C CA . SER A 1 92 ? 7.208 3.809 9.421 1.00 98.31 92 SER A CA 1
ATOM 701 C C . SER A 1 92 ? 8.049 3.343 8.238 1.00 98.31 92 SER A C 1
ATOM 703 O O . SER A 1 92 ? 8.595 4.162 7.508 1.00 98.31 92 SER A O 1
ATOM 705 N N . SER A 1 93 ? 8.074 2.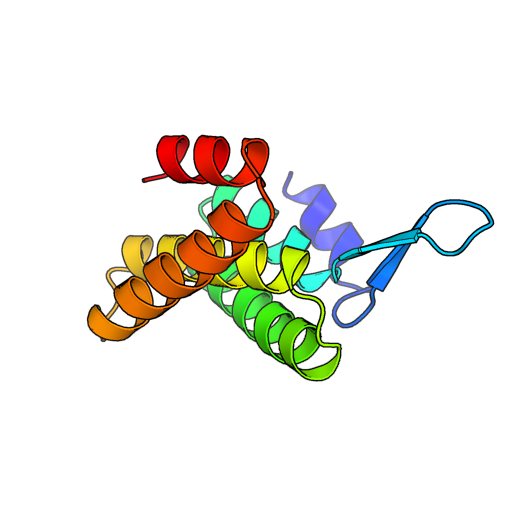037 7.970 1.00 98.31 93 SER A N 1
ATOM 706 C CA . SER A 1 93 ? 8.900 1.475 6.896 1.00 98.31 93 SER A CA 1
ATOM 707 C C . SER A 1 93 ? 8.462 1.931 5.499 1.00 98.31 93 SER A C 1
ATOM 709 O O . SER A 1 93 ? 9.295 2.094 4.608 1.00 98.31 93 SER A O 1
ATOM 711 N N . GLY A 1 94 ? 7.163 2.160 5.275 1.00 98.56 94 GLY A N 1
ATOM 712 C CA . GLY A 1 94 ? 6.671 2.761 4.036 1.00 98.56 94 GLY A CA 1
ATOM 713 C C . GLY A 1 94 ? 7.070 4.234 3.895 1.00 98.56 94 GLY A C 1
ATOM 714 O O . GLY A 1 94 ? 7.458 4.661 2.805 1.00 98.56 94 GLY A O 1
ATOM 715 N N . ARG A 1 95 ? 7.030 4.998 4.996 1.00 98.44 95 ARG A N 1
ATOM 716 C CA . ARG A 1 95 ? 7.479 6.396 5.038 1.00 98.44 95 ARG A CA 1
ATOM 717 C C . ARG A 1 95 ? 8.968 6.521 4.743 1.00 98.44 95 ARG A C 1
ATOM 719 O O . ARG A 1 95 ? 9.313 7.366 3.927 1.00 98.44 95 ARG A O 1
ATOM 726 N N . ASP A 1 96 ? 9.805 5.671 5.328 1.00 98.69 96 ASP A N 1
ATOM 727 C CA . ASP A 1 96 ? 11.256 5.702 5.110 1.00 98.69 96 ASP A CA 1
ATOM 728 C C . ASP A 1 96 ? 11.594 5.555 3.618 1.00 98.69 96 ASP A C 1
ATOM 730 O O . ASP A 1 96 ? 12.362 6.339 3.062 1.00 98.69 96 ASP A O 1
ATOM 734 N N . ILE A 1 97 ? 10.942 4.609 2.925 1.00 98.62 97 ILE A N 1
ATOM 735 C CA . ILE A 1 97 ? 11.104 4.438 1.472 1.00 98.62 97 ILE A CA 1
ATOM 736 C C . ILE A 1 97 ? 10.604 5.674 0.715 1.00 98.62 97 ILE A C 1
ATOM 738 O O . ILE A 1 97 ? 11.259 6.136 -0.219 1.00 98.62 97 ILE A O 1
ATOM 742 N N . ALA A 1 98 ? 9.434 6.197 1.082 1.00 98.31 98 ALA A N 1
ATOM 743 C CA . ALA A 1 98 ? 8.849 7.354 0.415 1.00 98.31 98 ALA A CA 1
ATOM 744 C C . ALA A 1 98 ? 9.702 8.620 0.594 1.00 98.31 98 ALA A C 1
ATOM 746 O O . ALA A 1 98 ? 9.770 9.438 -0.320 1.00 98.31 98 ALA A O 1
ATOM 747 N N . GLU A 1 99 ? 10.354 8.787 1.743 1.00 98.38 99 GLU A N 1
ATOM 748 C CA . GLU A 1 99 ? 11.278 9.887 2.016 1.00 98.38 99 GLU A CA 1
ATOM 749 C C . GLU A 1 99 ? 12.588 9.723 1.236 1.00 98.38 99 GLU A C 1
ATOM 751 O O . GLU A 1 99 ? 13.002 10.671 0.572 1.00 98.38 99 GLU A O 1
ATOM 756 N N . GLU A 1 100 ? 13.182 8.524 1.217 1.00 98.50 100 GLU A N 1
ATOM 757 C CA . GLU A 1 100 ? 14.394 8.231 0.433 1.00 98.50 100 GLU 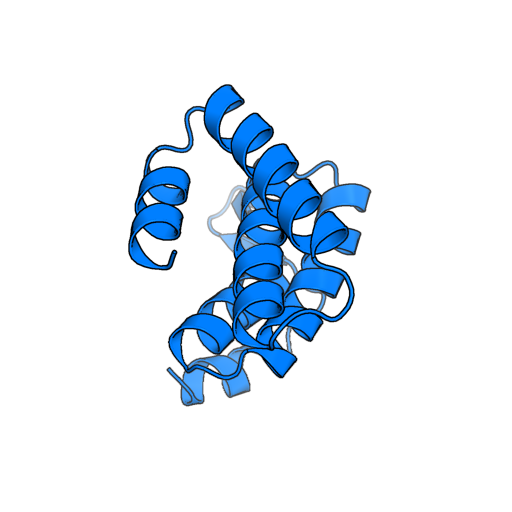A CA 1
ATOM 758 C C . GLU A 1 100 ? 14.186 8.462 -1.073 1.00 98.50 100 GLU A C 1
ATOM 760 O O . GLU A 1 100 ? 15.069 8.970 -1.759 1.00 98.50 100 GLU A O 1
ATOM 765 N N . LEU A 1 101 ? 13.008 8.103 -1.592 1.00 98.12 101 LEU A N 1
ATOM 766 C CA . LEU A 1 101 ? 12.650 8.258 -3.005 1.00 98.12 101 LEU A CA 1
ATOM 767 C C . LEU A 1 101 ? 11.993 9.612 -3.325 1.00 98.12 101 LEU A C 1
ATOM 769 O O . LEU A 1 101 ? 11.465 9.789 -4.423 1.00 98.12 101 LEU A O 1
ATOM 773 N N . GLU A 1 102 ? 11.977 10.547 -2.371 1.00 98.19 102 GLU A N 1
ATOM 774 C CA . GLU A 1 102 ? 11.392 11.888 -2.506 1.00 98.19 102 GLU A CA 1
ATOM 775 C C . GLU A 1 102 ? 9.929 11.891 -3.007 1.00 98.19 102 GLU A C 1
ATOM 777 O O . GLU A 1 102 ? 9.476 12.782 -3.730 1.00 98.19 102 GLU A O 1
ATOM 782 N N . MET A 1 103 ? 9.134 10.905 -2.588 1.00 97.75 103 MET A N 1
ATOM 783 C CA . MET A 1 103 ? 7.744 10.688 -3.002 1.00 97.75 103 MET A CA 1
ATOM 784 C C . MET A 1 103 ? 6.769 11.648 -2.298 1.00 97.75 103 MET A C 1
ATOM 786 O O . MET A 1 103 ? 5.808 11.241 -1.639 1.00 97.75 103 MET A O 1
ATOM 790 N N . GLN A 1 104 ? 6.975 12.955 -2.470 1.00 97.06 104 GLN A N 1
ATOM 791 C CA . GLN A 1 104 ? 6.232 14.013 -1.774 1.00 97.06 104 GLN A CA 1
ATOM 792 C C . GLN A 1 104 ? 4.712 13.916 -1.958 1.00 97.06 104 GLN A C 1
ATOM 794 O O . GLN A 1 104 ? 3.942 14.211 -1.044 1.00 97.06 104 GLN A O 1
ATOM 799 N N . MET A 1 105 ? 4.251 13.465 -3.127 1.00 95.50 105 MET A N 1
ATOM 800 C CA . MET A 1 105 ? 2.820 13.285 -3.386 1.00 95.50 105 MET A CA 1
ATOM 801 C C . MET A 1 105 ? 2.198 12.181 -2.523 1.00 95.50 105 MET A C 1
ATOM 803 O O . MET A 1 105 ? 1.073 12.357 -2.050 1.00 95.50 105 MET A O 1
ATOM 807 N N . LEU A 1 106 ? 2.918 11.081 -2.281 1.00 96.25 106 LEU A N 1
ATOM 808 C CA . LEU A 1 106 ? 2.463 10.006 -1.399 1.00 96.25 106 LEU A CA 1
ATOM 809 C C . LEU A 1 106 ? 2.447 10.480 0.058 1.00 96.25 106 LEU A C 1
ATOM 811 O O . LEU A 1 106 ? 1.419 10.369 0.724 1.00 96.25 106 LEU A O 1
ATOM 815 N N . LEU A 1 107 ? 3.540 11.092 0.524 1.00 96.94 107 LEU A N 1
ATOM 816 C CA . LEU A 1 107 ? 3.648 11.615 1.892 1.00 96.94 107 LEU A CA 1
ATOM 817 C C . LEU A 1 107 ? 2.520 12.612 2.210 1.00 96.94 107 LEU A C 1
ATOM 819 O O . LEU A 1 107 ? 1.866 12.521 3.253 1.00 96.94 107 LEU A O 1
ATOM 823 N N . ASN A 1 108 ? 2.233 13.522 1.275 1.00 95.38 108 ASN A N 1
ATOM 824 C CA . ASN A 1 108 ? 1.143 14.487 1.398 1.00 95.38 108 ASN A CA 1
ATOM 825 C C . ASN A 1 108 ? -0.241 13.829 1.374 1.00 95.38 108 ASN A C 1
ATOM 827 O O . ASN A 1 108 ? -1.142 14.288 2.077 1.00 95.38 108 ASN A O 1
ATOM 831 N N . ARG A 1 109 ? -0.432 12.775 0.569 1.00 92.00 109 ARG A N 1
ATOM 832 C CA . ARG A 1 109 ? -1.699 12.035 0.506 1.00 92.00 109 ARG A CA 1
ATOM 833 C C . ARG A 1 109 ? -1.988 11.341 1.833 1.00 92.00 109 ARG A C 1
ATOM 835 O O . ARG A 1 109 ? -3.065 11.544 2.381 1.00 92.00 109 ARG A O 1
ATOM 842 N N . ILE A 1 110 ? -1.018 10.605 2.372 1.00 94.25 110 ILE A N 1
ATOM 843 C CA . ILE A 1 110 ? -1.179 9.866 3.630 1.00 94.25 110 ILE A CA 1
ATOM 844 C C . ILE A 1 110 ? -1.497 10.814 4.790 1.00 94.25 110 ILE A C 1
ATOM 846 O O . ILE A 1 110 ? -2.419 10.550 5.555 1.00 94.25 110 ILE A O 1
ATOM 850 N N . LYS A 1 111 ? -0.834 11.976 4.860 1.00 91.06 111 LYS A N 1
ATOM 851 C CA . LYS A 1 111 ? -1.118 13.008 5.872 1.00 91.06 111 LYS A CA 1
ATOM 852 C C . LYS A 1 111 ? -2.560 13.542 5.830 1.00 91.06 111 LYS A C 1
ATOM 854 O O . LYS A 1 111 ? -3.050 14.050 6.829 1.00 91.06 111 LYS A O 1
ATOM 859 N N . ARG A 1 112 ? -3.242 13.474 4.680 1.00 88.00 112 ARG A N 1
ATOM 860 C CA . ARG A 1 112 ? -4.655 13.884 4.557 1.00 88.00 112 ARG A CA 1
ATOM 861 C C . ARG A 1 112 ? -5.629 12.809 5.041 1.00 88.00 112 ARG A C 1
ATOM 863 O O . ARG A 1 112 ? -6.795 13.126 5.244 1.00 88.00 112 ARG A O 1
ATOM 870 N N . TRP A 1 113 ? -5.191 11.553 5.124 1.00 79.25 113 TRP A N 1
ATOM 871 C CA . TRP A 1 113 ? -6.028 10.403 5.487 1.00 79.25 113 TRP A CA 1
ATOM 872 C C . TRP A 1 113 ? -5.822 9.938 6.936 1.00 79.25 113 TRP A C 1
ATOM 874 O O . TRP A 1 113 ? -6.647 9.164 7.425 1.00 79.25 113 TRP A O 1
ATOM 884 N N . SER A 1 114 ? -4.736 10.383 7.581 1.00 69.62 114 SER A N 1
ATOM 885 C CA . SER A 1 114 ? -4.380 10.142 8.988 1.00 69.62 114 SER A CA 1
ATOM 886 C C . SER A 1 114 ? -5.152 11.020 9.961 1.00 69.62 114 SER A C 1
ATOM 888 O O . SER A 1 114 ? -5.509 10.484 11.034 1.00 69.62 114 SER A O 1
#

Secondary structure (DSSP, 8-state):
-HHHHHHHGGGTT-EEEETTTTEEEEEHHHHHHHHHHHTT-HHHHHHHHHHHHHHHHHTT-HHHHHHHHHHHHHHHHHHT-S-HHHHHHHHHHHHHHHHHTT-HHHHHHHHHH-